Protein AF-A0A094I5G2-F1 (afdb_monomer_lite)

Foldseek 3Di:
DDDDDDDDDDDFQDLVRQLVLLVVLQVCLCVPPVAHADDDDPVLSNVVSPDRDDSVRSNVLQVQLSVVCVVVVHGRYSVSSVVSVVVVVVVVD

Radius of gyration: 14.39 Å; chains: 1; bounding box: 31×26×42 Å

Secondary structure (DSSP, 8-state):
---------PPPPPHHHHHHHHHHHHHHHHHHHS--BPPPPHHHHHHHHTS---HHHHHHHHHHHHHHHHHTT--B-HHHHHHHHHHHHHT--

Sequence (93 aa):
QSRIHIALRYGELSFQAKKDIFKMFIDRVHIAKGIDHLPFTEDDFNNIARHNLNGRQIKNTVRTAQALALDKDEELGMIHISRVLGVARAFSA

pLDDT: mean 85.19, std 13.36, range [42.91, 96.19]

Structure (mmCIF, N/CA/C/O backbone):
data_AF-A0A094I5G2-F1
#
_entry.id   AF-A0A094I5G2-F1
#
loop_
_atom_site.group_PDB
_atom_site.id
_atom_site.type_symbol
_atom_site.label_atom_id
_atom_site.label_alt_id
_atom_site.label_comp_id
_atom_site.label_asym_id
_atom_site.label_entity_id
_atom_site.label_seq_id
_atom_site.pdbx_PDB_ins_code
_atom_site.Cartn_x
_atom_site.Cartn_y
_atom_site.Cartn_z
_atom_site.occupancy
_atom_site.B_iso_or_equiv
_atom_site.auth_seq_id
_atom_site.auth_comp_id
_atom_site.auth_asym_id
_atom_site.auth_atom_id
_atom_site.pdbx_PDB_model_num
ATOM 1 N N . GLN A 1 1 ? 11.735 -15.110 30.498 1.00 42.91 1 GLN A N 1
ATOM 2 C CA . GLN A 1 1 ? 11.360 -14.399 29.255 1.00 42.91 1 GLN A CA 1
ATOM 3 C C . GLN A 1 1 ? 10.278 -13.380 29.586 1.00 42.91 1 GLN A C 1
ATOM 5 O O . GLN A 1 1 ? 9.114 -13.740 29.680 1.00 42.91 1 GLN A O 1
ATOM 10 N N . SER A 1 2 ? 10.658 -12.127 29.822 1.00 55.81 2 SER A N 1
ATOM 11 C CA . SER A 1 2 ? 9.730 -11.083 30.272 1.00 55.81 2 SER A CA 1
ATOM 12 C C . SER A 1 2 ? 9.211 -10.303 29.062 1.00 55.81 2 SER A C 1
ATOM 14 O O . SER A 1 2 ? 9.878 -9.391 28.583 1.00 55.81 2 SER A O 1
ATOM 16 N N . ARG A 1 3 ? 8.048 -10.684 28.515 1.00 70.81 3 ARG A N 1
ATOM 17 C CA . ARG A 1 3 ? 7.317 -9.841 27.553 1.00 70.81 3 ARG A CA 1
ATOM 18 C C . ARG A 1 3 ? 6.318 -8.990 28.324 1.00 70.81 3 ARG A C 1
ATOM 20 O O . ARG A 1 3 ? 5.280 -9.481 28.748 1.00 70.81 3 ARG A O 1
ATOM 27 N N . ILE A 1 4 ? 6.642 -7.717 28.500 1.00 61.69 4 ILE A N 1
ATOM 28 C CA . ILE A 1 4 ? 5.694 -6.722 28.994 1.00 61.69 4 ILE A CA 1
ATOM 29 C C . ILE A 1 4 ? 4.731 -6.407 27.838 1.00 61.69 4 ILE A C 1
ATOM 31 O O . ILE A 1 4 ? 5.135 -5.827 26.832 1.00 61.69 4 ILE A O 1
ATOM 35 N N . HIS A 1 5 ? 3.468 -6.826 27.954 1.00 62.59 5 HIS A N 1
ATOM 36 C CA . HIS A 1 5 ? 2.388 -6.455 27.036 1.00 62.59 5 HIS A CA 1
ATOM 37 C C . HIS A 1 5 ? 1.615 -5.275 27.636 1.00 62.59 5 HIS A C 1
ATOM 39 O O . HIS A 1 5 ? 0.717 -5.467 28.450 1.00 62.59 5 HIS A O 1
ATOM 45 N N . ILE A 1 6 ? 1.963 -4.047 27.246 1.00 63.31 6 ILE A N 1
ATOM 46 C CA . ILE A 1 6 ? 1.143 -2.867 27.549 1.00 63.31 6 ILE A CA 1
ATOM 47 C C . ILE A 1 6 ? 0.117 -2.717 26.423 1.00 63.31 6 ILE A C 1
ATOM 49 O O . ILE A 1 6 ? 0.478 -2.501 25.267 1.00 63.31 6 ILE A O 1
ATOM 53 N N . ALA A 1 7 ? -1.167 -2.829 26.757 1.00 60.75 7 ALA A N 1
ATOM 54 C CA . ALA A 1 7 ? -2.259 -2.551 25.833 1.00 60.75 7 ALA A CA 1
ATOM 55 C C . ALA A 1 7 ? -2.568 -1.045 25.833 1.00 60.75 7 ALA A C 1
ATOM 57 O O . ALA A 1 7 ? -3.465 -0.581 26.535 1.00 60.75 7 ALA A O 1
ATOM 58 N N . LEU A 1 8 ? -1.820 -0.268 25.048 1.00 65.50 8 LEU A N 1
ATOM 59 C CA . LEU A 1 8 ? -2.231 1.095 24.706 1.00 65.50 8 LEU A CA 1
ATOM 60 C C . LEU A 1 8 ? -3.422 1.003 23.743 1.00 65.50 8 LEU A C 1
ATOM 62 O O . LEU A 1 8 ? -3.295 0.459 22.644 1.00 65.50 8 LEU A O 1
ATOM 66 N N . ARG A 1 9 ? -4.594 1.503 24.155 1.00 60.12 9 ARG A N 1
ATOM 67 C CA . ARG A 1 9 ? -5.766 1.589 23.275 1.00 60.12 9 ARG A CA 1
ATOM 68 C C . ARG A 1 9 ? -5.575 2.749 22.302 1.00 60.12 9 ARG A C 1
ATOM 70 O O . ARG A 1 9 ? -5.955 3.877 22.590 1.00 60.12 9 ARG A O 1
ATOM 77 N N . TYR A 1 10 ? -4.974 2.464 21.156 1.00 65.56 10 TYR A N 1
ATOM 78 C CA . TYR A 1 10 ? -5.023 3.365 20.010 1.00 65.56 10 TYR A CA 1
ATOM 79 C C . TYR A 1 10 ? -6.370 3.181 19.306 1.00 65.56 10 TYR A C 1
ATOM 81 O O . TYR A 1 10 ? -6.759 2.050 19.012 1.00 65.56 10 TYR A O 1
ATOM 89 N N . GLY A 1 11 ? -7.091 4.282 19.080 1.00 70.88 11 GLY A N 1
ATOM 90 C CA . GLY A 1 11 ? -8.327 4.272 18.296 1.00 70.88 11 GLY A CA 1
ATOM 91 C C . GLY A 1 11 ? -8.086 3.820 16.853 1.00 70.88 11 GLY A C 1
ATOM 92 O O . GLY A 1 11 ? -6.942 3.748 16.392 1.00 70.88 11 GLY A O 1
ATOM 93 N N . GLU A 1 12 ? -9.164 3.508 16.132 1.00 80.19 12 GLU A N 1
ATOM 94 C CA . GLU A 1 12 ? -9.060 3.213 14.704 1.00 80.19 12 GLU A CA 1
ATOM 95 C C . GLU A 1 12 ? -8.435 4.395 13.952 1.00 80.19 12 GLU A C 1
ATOM 97 O O . GLU A 1 12 ? -8.663 5.563 14.273 1.00 80.19 12 GLU A O 1
ATOM 102 N N . LEU A 1 13 ? -7.619 4.086 12.943 1.00 87.38 13 LEU A N 1
ATOM 103 C CA . LEU A 1 13 ? -7.013 5.118 12.112 1.00 87.38 13 LEU A CA 1
ATOM 104 C C . LEU A 1 13 ? -8.103 5.852 11.326 1.00 87.38 13 LEU A C 1
ATOM 106 O O . LEU A 1 13 ? -8.940 5.219 10.675 1.00 87.38 13 LEU A O 1
ATOM 110 N N . SER A 1 14 ? -8.046 7.184 11.327 1.00 93.25 14 SER A N 1
ATOM 111 C CA . SER A 1 14 ? -8.882 7.992 10.440 1.00 93.25 14 SER A CA 1
ATOM 112 C C . SER A 1 14 ? -8.548 7.703 8.974 1.00 93.25 14 SER A C 1
ATOM 114 O O . SER A 1 14 ? -7.455 7.236 8.643 1.00 93.25 14 SER A O 1
ATOM 116 N N . PHE A 1 15 ? -9.482 8.003 8.072 1.00 93.88 15 PHE A N 1
ATOM 117 C CA . PHE A 1 15 ? -9.273 7.840 6.631 1.00 93.88 15 PHE A CA 1
ATOM 118 C C . PHE A 1 15 ? -8.006 8.560 6.143 1.00 93.88 15 PHE A C 1
ATOM 120 O O . PHE A 1 15 ? -7.185 7.962 5.450 1.00 93.88 15 PHE A O 1
ATOM 127 N N . GLN A 1 16 ? -7.800 9.808 6.580 1.00 94.50 16 GLN A N 1
ATOM 128 C CA . GLN A 1 16 ? -6.605 10.577 6.235 1.00 94.50 16 GLN A CA 1
ATOM 129 C C . GLN A 1 16 ? -5.331 9.932 6.795 1.00 94.50 16 GLN A C 1
ATOM 131 O O . GLN A 1 16 ? -4.373 9.739 6.055 1.00 94.50 16 GLN A O 1
ATOM 136 N N . ALA A 1 17 ? -5.350 9.484 8.056 1.00 94.50 17 ALA A N 1
ATOM 137 C CA . ALA A 1 17 ? -4.200 8.808 8.653 1.00 94.50 17 ALA A CA 1
ATOM 138 C C . ALA A 1 17 ? -3.834 7.520 7.898 1.00 94.50 17 ALA A C 1
ATOM 140 O O . ALA A 1 17 ? -2.655 7.230 7.705 1.00 94.50 17 ALA A O 1
ATOM 141 N N . LYS A 1 18 ? -4.825 6.750 7.427 1.00 95.38 18 LYS A N 1
ATOM 142 C CA . LYS A 1 18 ? -4.573 5.567 6.590 1.00 95.38 18 LYS A CA 1
ATOM 143 C C . LYS A 1 18 ? -3.875 5.953 5.286 1.00 95.38 18 LYS A C 1
ATOM 145 O O . LYS A 1 18 ? -2.890 5.305 4.940 1.00 95.38 18 LYS A O 1
ATOM 150 N N . LYS A 1 19 ? -4.339 7.003 4.595 1.00 96.19 19 LYS A N 1
ATOM 151 C CA . LYS A 1 19 ? -3.710 7.506 3.359 1.00 96.19 19 LYS A CA 1
ATOM 152 C C . LYS A 1 19 ? -2.254 7.893 3.590 1.00 96.19 19 LYS A C 1
ATOM 154 O O . LYS A 1 19 ? -1.387 7.426 2.857 1.00 96.19 19 LYS A O 1
ATOM 159 N N . ASP A 1 20 ? -1.988 8.673 4.631 1.00 95.50 20 ASP A N 1
ATOM 160 C CA . ASP A 1 20 ? -0.638 9.153 4.946 1.00 95.50 20 ASP A CA 1
ATOM 161 C C . ASP A 1 20 ? 0.304 7.988 5.283 1.00 95.50 20 ASP A C 1
ATOM 163 O O . ASP A 1 20 ? 1.447 7.942 4.829 1.00 95.50 20 ASP A O 1
ATOM 167 N N . ILE A 1 21 ? -0.193 6.991 6.022 1.00 94.75 21 ILE A N 1
ATOM 168 C CA . ILE A 1 21 ? 0.571 5.783 6.349 1.00 94.75 21 ILE A CA 1
ATOM 169 C C . ILE A 1 21 ? 0.844 4.941 5.09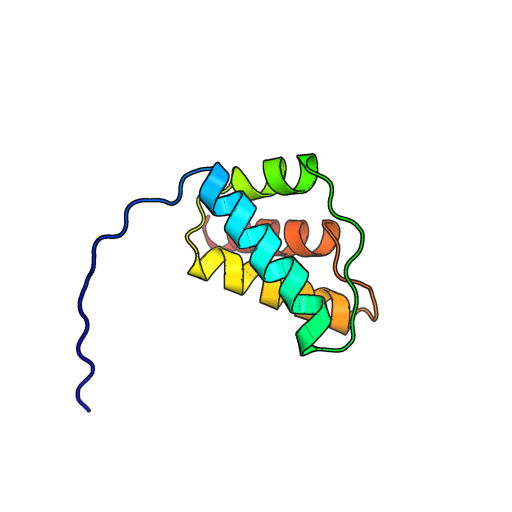3 1.00 94.75 21 ILE A C 1
ATOM 171 O O . ILE A 1 21 ? 1.949 4.415 4.952 1.00 94.75 21 ILE A O 1
ATOM 175 N N . PHE A 1 22 ? -0.123 4.811 4.178 1.00 95.94 22 PHE A N 1
ATOM 176 C CA . PHE A 1 22 ? 0.090 4.133 2.896 1.00 95.94 22 PHE A CA 1
ATOM 177 C C . PHE A 1 22 ? 1.156 4.841 2.055 1.00 95.94 22 PHE A C 1
ATOM 179 O O . PHE A 1 22 ? 2.102 4.171 1.643 1.00 95.94 22 PHE A O 1
ATOM 186 N N . LYS A 1 23 ? 1.046 6.166 1.871 1.00 95.00 23 LYS A N 1
ATOM 187 C CA . LYS A 1 23 ? 2.047 6.998 1.174 1.00 95.00 23 LYS A CA 1
ATOM 188 C C . LYS A 1 23 ? 3.439 6.772 1.759 1.00 95.00 23 LYS A C 1
ATOM 190 O O . LYS A 1 23 ? 4.327 6.281 1.074 1.00 95.00 23 LYS A O 1
ATOM 195 N N . MET A 1 24 ? 3.577 6.950 3.075 1.00 94.06 24 MET A N 1
ATOM 196 C CA . MET A 1 24 ? 4.844 6.757 3.784 1.00 94.06 24 MET A CA 1
ATOM 197 C C . MET A 1 24 ? 5.460 5.367 3.554 1.00 94.06 24 MET A C 1
ATOM 199 O O . MET A 1 24 ? 6.681 5.246 3.460 1.00 94.06 24 MET A O 1
ATOM 203 N N . PHE A 1 25 ? 4.661 4.296 3.540 1.00 93.62 25 PHE A N 1
ATOM 204 C CA . PHE A 1 25 ? 5.202 2.951 3.333 1.00 93.62 25 PHE A CA 1
ATOM 205 C C . PHE A 1 25 ? 5.537 2.656 1.872 1.00 93.62 25 PHE A C 1
ATOM 207 O O . PHE A 1 25 ? 6.515 1.946 1.648 1.00 93.62 25 PHE A O 1
ATOM 214 N N . ILE A 1 26 ? 4.771 3.182 0.916 1.00 92.19 26 ILE A N 1
ATOM 215 C CA . ILE A 1 26 ? 5.048 3.041 -0.520 1.00 92.19 26 ILE A CA 1
ATOM 216 C C . ILE A 1 26 ? 6.325 3.804 -0.883 1.00 92.19 26 ILE A C 1
ATOM 218 O O . ILE A 1 26 ? 7.229 3.202 -1.452 1.00 92.19 26 ILE A O 1
ATOM 222 N N . ASP A 1 27 ? 6.494 5.041 -0.417 1.00 89.44 27 ASP A N 1
ATOM 223 C CA . ASP A 1 27 ? 7.707 5.831 -0.684 1.00 89.44 27 ASP A CA 1
ATOM 224 C C . ASP A 1 27 ? 8.973 5.159 -0.111 1.00 89.44 27 ASP A C 1
ATOM 226 O O . ASP A 1 27 ? 10.079 5.269 -0.639 1.00 89.44 27 ASP A O 1
ATOM 230 N N . ARG A 1 28 ? 8.830 4.393 0.981 1.00 87.44 28 ARG A N 1
ATOM 231 C CA . ARG A 1 28 ? 9.935 3.627 1.585 1.00 87.44 28 ARG 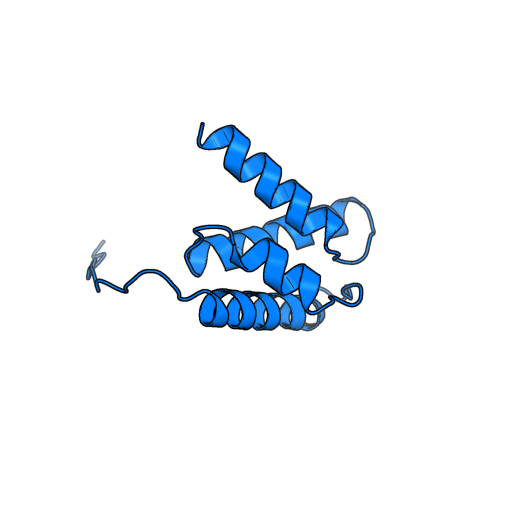A CA 1
ATOM 232 C C . ARG A 1 28 ? 10.308 2.358 0.815 1.00 87.44 28 ARG A C 1
ATOM 234 O O . ARG A 1 28 ? 11.377 1.806 1.087 1.00 87.44 28 ARG A O 1
ATOM 241 N N . VAL A 1 29 ? 9.466 1.872 -0.099 1.00 79.94 29 VAL A N 1
ATOM 242 C CA . VAL A 1 29 ? 9.761 0.681 -0.920 1.00 79.94 29 VAL A CA 1
ATOM 243 C C . VAL A 1 29 ? 10.955 0.942 -1.833 1.00 79.94 29 VAL A C 1
ATOM 245 O O . VAL A 1 29 ? 11.854 0.096 -1.875 1.00 79.94 29 VAL A O 1
ATOM 248 N N . HIS A 1 30 ? 11.017 2.138 -2.425 1.00 67.38 30 HIS A N 1
ATOM 249 C CA . HIS A 1 30 ? 12.117 2.595 -3.276 1.00 67.38 30 HIS A CA 1
ATOM 250 C C . HIS A 1 30 ? 13.482 2.463 -2.577 1.00 67.38 30 HIS A C 1
ATOM 252 O O . HIS A 1 30 ? 14.449 1.936 -3.124 1.00 67.38 30 HIS A O 1
ATOM 258 N N . ILE A 1 31 ? 13.539 2.842 -1.297 1.00 63.16 31 ILE A N 1
ATOM 259 C CA . ILE A 1 31 ? 14.781 2.905 -0.512 1.00 63.16 31 ILE A CA 1
ATOM 260 C C . ILE A 1 31 ? 15.321 1.509 -0.150 1.00 63.16 31 ILE A C 1
ATOM 262 O O . ILE A 1 31 ? 16.526 1.323 0.002 1.00 63.16 31 ILE A O 1
ATOM 266 N N . ALA A 1 32 ? 14.450 0.514 0.041 1.00 61.78 32 ALA A N 1
ATOM 267 C CA . ALA A 1 32 ? 14.832 -0.721 0.732 1.00 61.78 32 ALA A CA 1
ATOM 268 C C . ALA A 1 32 ? 15.343 -1.850 -0.180 1.00 61.78 32 ALA A C 1
ATOM 270 O O . ALA A 1 32 ? 16.001 -2.769 0.315 1.00 61.78 32 ALA A O 1
ATOM 271 N N . LYS A 1 33 ? 14.973 -1.856 -1.466 1.00 64.12 33 LYS A N 1
ATOM 272 C CA . LYS A 1 33 ? 15.137 -3.036 -2.339 1.00 64.12 33 LYS A CA 1
ATOM 273 C C . LYS A 1 33 ? 15.573 -2.720 -3.775 1.00 64.12 33 LYS A C 1
ATOM 275 O O . LYS A 1 33 ? 15.740 -3.664 -4.536 1.00 64.12 33 LYS A O 1
ATOM 280 N N . GLY A 1 34 ? 15.772 -1.447 -4.130 1.00 65.25 34 GLY A N 1
ATOM 281 C CA . GLY A 1 34 ? 16.203 -1.051 -5.478 1.00 65.25 34 GLY A CA 1
ATOM 282 C C . GLY A 1 34 ? 15.139 -1.245 -6.562 1.00 65.25 34 GLY A C 1
ATOM 283 O O . GLY A 1 34 ? 15.481 -1.342 -7.732 1.00 65.25 34 GLY A O 1
ATOM 284 N N . ILE A 1 35 ? 13.869 -1.329 -6.167 1.00 69.19 35 ILE A N 1
ATOM 285 C CA . ILE A 1 35 ? 12.724 -1.414 -7.073 1.00 69.19 35 ILE A CA 1
ATOM 286 C C . ILE A 1 35 ? 11.957 -0.122 -6.896 1.00 69.19 35 ILE A C 1
ATOM 288 O O . ILE A 1 35 ? 11.704 0.277 -5.752 1.00 69.19 35 ILE A O 1
ATOM 292 N N . ASP A 1 36 ? 11.561 0.485 -8.003 1.00 80.38 36 ASP A N 1
ATOM 293 C CA . ASP A 1 36 ? 10.682 1.633 -7.954 1.00 80.38 36 ASP A CA 1
ATOM 294 C C . ASP A 1 36 ? 9.219 1.207 -7.787 1.00 80.38 36 ASP A C 1
ATOM 296 O O . ASP A 1 36 ? 8.853 0.021 -7.828 1.00 80.38 36 ASP A O 1
ATOM 300 N N . HIS A 1 37 ? 8.373 2.195 -7.549 1.00 87.62 37 HIS A N 1
ATOM 301 C CA . HIS A 1 37 ? 6.941 2.024 -7.615 1.00 87.62 37 HIS A CA 1
ATOM 302 C C . HIS A 1 37 ? 6.372 2.831 -8.780 1.00 87.62 37 HIS A C 1
ATOM 304 O O . HIS A 1 37 ? 6.769 3.967 -9.037 1.00 87.62 37 HIS A O 1
ATOM 310 N N . LEU A 1 38 ? 5.357 2.278 -9.435 1.00 90.19 38 LEU A N 1
ATOM 311 C CA . LEU A 1 38 ? 4.552 3.023 -10.389 1.00 90.19 38 LEU A CA 1
ATOM 312 C C . LEU A 1 38 ? 3.918 4.241 -9.693 1.00 90.19 38 LEU A C 1
ATOM 314 O O . LEU A 1 38 ? 3.683 4.212 -8.479 1.00 90.19 38 LEU A O 1
ATOM 318 N N . PRO A 1 39 ? 3.626 5.325 -10.429 1.00 90.69 39 PRO A N 1
ATOM 319 C CA . PRO A 1 39 ? 2.968 6.487 -9.854 1.00 90.69 39 PRO A CA 1
ATOM 320 C C . PRO A 1 39 ? 1.604 6.095 -9.275 1.00 90.69 39 PRO A C 1
ATOM 322 O O . PRO A 1 39 ? 0.762 5.518 -9.961 1.00 90.69 39 PRO A O 1
ATOM 325 N N . PHE A 1 40 ? 1.390 6.437 -8.005 1.00 93.06 40 PHE A N 1
ATOM 326 C CA . PHE A 1 40 ? 0.105 6.281 -7.329 1.00 93.06 40 PHE A CA 1
ATOM 327 C C . PHE A 1 40 ? -0.679 7.587 -7.389 1.00 93.06 40 PHE A C 1
ATOM 329 O O . PHE A 1 40 ? -0.163 8.657 -7.059 1.00 93.06 40 PHE A O 1
ATOM 336 N N . THR A 1 41 ? -1.945 7.497 -7.783 1.00 95.44 41 THR A N 1
ATOM 337 C CA . THR A 1 41 ? -2.856 8.641 -7.817 1.00 95.44 41 THR A CA 1
ATOM 338 C C . THR A 1 41 ? -3.512 8.864 -6.458 1.00 95.44 41 THR A C 1
ATOM 340 O O . THR A 1 41 ? -3.572 7.975 -5.606 1.00 95.44 41 THR A O 1
ATOM 343 N N . GLU A 1 42 ? -4.070 10.056 -6.250 1.00 94.12 42 GLU A N 1
ATOM 344 C CA . GLU A 1 42 ? -4.843 10.338 -5.038 1.00 94.12 42 GLU A CA 1
ATOM 345 C C . GLU A 1 42 ? -6.058 9.405 -4.896 1.00 94.12 42 GLU A C 1
ATOM 347 O O . GLU A 1 42 ? -6.412 9.013 -3.781 1.00 94.12 42 GLU A O 1
ATOM 352 N N . ASP A 1 43 ? -6.647 8.982 -6.016 1.00 95.06 43 ASP A N 1
ATOM 353 C CA . ASP A 1 43 ? -7.758 8.034 -6.032 1.00 95.06 43 ASP A CA 1
ATOM 354 C C . ASP A 1 43 ? -7.340 6.620 -5.625 1.00 95.06 43 ASP A C 1
ATOM 356 O O . ASP A 1 43 ? -8.096 5.947 -4.921 1.00 95.06 43 ASP A O 1
ATOM 360 N N . ASP A 1 44 ? -6.119 6.188 -5.946 1.00 94.88 44 ASP A N 1
ATOM 361 C CA . ASP A 1 44 ? -5.578 4.918 -5.447 1.00 94.88 44 ASP A CA 1
ATOM 362 C C . ASP A 1 44 ? -5.492 4.925 -3.918 1.00 94.88 44 ASP A C 1
ATOM 364 O O . ASP A 1 44 ? -5.966 3.996 -3.253 1.00 94.88 44 ASP A O 1
ATOM 368 N N . PHE A 1 45 ? -4.976 6.018 -3.342 1.00 95.62 45 PHE A N 1
ATOM 369 C CA . PHE A 1 45 ? -4.928 6.200 -1.891 1.00 95.62 45 PHE A CA 1
ATOM 370 C C . PHE A 1 45 ? -6.328 6.263 -1.277 1.00 95.62 45 PHE A C 1
ATOM 372 O O . PHE A 1 45 ? -6.566 5.669 -0.221 1.00 95.62 45 PHE A O 1
ATOM 379 N N . ASN A 1 46 ? -7.270 6.940 -1.940 1.00 94.81 46 ASN A N 1
ATOM 380 C CA . ASN A 1 46 ? -8.660 6.980 -1.501 1.00 94.81 46 ASN A CA 1
ATOM 381 C C . ASN A 1 46 ? -9.280 5.578 -1.482 1.00 94.81 46 ASN A C 1
ATOM 383 O O . ASN A 1 46 ? -9.981 5.233 -0.530 1.00 94.81 46 ASN A O 1
ATOM 387 N N . ASN A 1 47 ? -9.008 4.759 -2.497 1.00 94.06 47 ASN A N 1
ATOM 388 C CA . ASN A 1 47 ? -9.549 3.410 -2.616 1.00 94.06 47 ASN A CA 1
ATOM 389 C C . ASN A 1 47 ? -9.029 2.488 -1.506 1.00 94.06 47 ASN A C 1
ATOM 391 O O . ASN A 1 47 ? -9.827 1.831 -0.834 1.00 94.06 47 ASN A O 1
ATOM 395 N N . ILE A 1 48 ? -7.719 2.475 -1.247 1.00 94.12 48 ILE A N 1
ATOM 396 C CA . ILE A 1 48 ? -7.133 1.584 -0.231 1.00 94.12 48 ILE A CA 1
ATOM 397 C C . ILE A 1 48 ? -7.422 2.028 1.207 1.00 94.12 48 ILE A C 1
ATOM 399 O O . ILE A 1 48 ? -7.554 1.185 2.098 1.00 94.12 48 ILE A O 1
ATOM 403 N N . ALA A 1 49 ? -7.582 3.331 1.449 1.00 94.06 49 ALA A N 1
ATOM 404 C CA . ALA A 1 49 ? -7.886 3.865 2.776 1.00 94.06 49 ALA A CA 1
ATOM 405 C C . ALA A 1 49 ? -9.326 3.586 3.242 1.00 94.06 49 ALA A C 1
ATOM 407 O O . ALA A 1 49 ? -9.608 3.679 4.440 1.00 94.06 49 ALA A O 1
ATOM 408 N N . ARG A 1 50 ? -10.232 3.189 2.333 1.00 92.94 50 ARG A N 1
ATOM 409 C CA . ARG A 1 50 ? -11.594 2.735 2.683 1.00 92.94 50 ARG A CA 1
ATOM 410 C C . ARG A 1 50 ? -11.592 1.426 3.471 1.00 92.94 50 ARG A C 1
ATOM 412 O O . ARG A 1 50 ? -12.557 1.138 4.173 1.00 92.94 50 ARG A O 1
ATOM 419 N N . HIS A 1 51 ? -10.528 0.629 3.385 1.00 90.19 51 HIS A N 1
ATOM 420 C CA . HIS A 1 51 ? -10.436 -0.616 4.140 1.00 90.19 51 HIS A CA 1
ATOM 421 C C . HIS A 1 51 ? -10.208 -0.352 5.636 1.00 90.19 51 HIS A C 1
ATOM 423 O O . HIS A 1 51 ? -9.452 0.546 6.030 1.00 90.19 51 HIS A O 1
ATOM 429 N N . ASN A 1 52 ? -10.847 -1.150 6.500 1.00 89.19 52 ASN A N 1
ATOM 430 C CA . ASN A 1 52 ? -10.642 -1.038 7.943 1.00 89.19 52 ASN A CA 1
ATOM 431 C C . ASN A 1 52 ? -9.335 -1.715 8.384 1.00 89.19 52 ASN A C 1
ATOM 433 O O . ASN A 1 52 ? -9.336 -2.821 8.916 1.00 89.19 52 ASN A O 1
ATOM 437 N N . LEU A 1 53 ? -8.209 -1.060 8.090 1.00 89.38 53 LEU A N 1
ATOM 438 C CA . LEU A 1 53 ? -6.867 -1.545 8.397 1.00 89.38 53 LEU A CA 1
ATOM 439 C C . LEU A 1 53 ? -6.211 -0.683 9.476 1.00 89.38 53 LEU A C 1
ATOM 441 O O . LEU A 1 53 ? -6.245 0.547 9.411 1.00 89.38 53 LEU A O 1
ATOM 445 N N . ASN A 1 54 ? -5.543 -1.328 10.429 1.00 90.75 54 ASN A N 1
ATOM 446 C CA . ASN A 1 54 ? -4.613 -0.663 11.337 1.00 90.75 54 ASN A CA 1
ATOM 447 C C . ASN A 1 54 ? -3.216 -0.517 10.702 1.00 90.75 54 ASN A C 1
ATOM 449 O O . ASN A 1 54 ? -2.891 -1.152 9.697 1.00 90.75 54 ASN A O 1
ATOM 453 N N . GLY A 1 55 ? -2.346 0.288 11.319 1.00 89.94 55 GLY A N 1
ATOM 454 C CA . GLY A 1 55 ? -1.023 0.599 10.761 1.00 89.94 55 GLY A CA 1
ATOM 455 C C . GLY A 1 55 ? -0.132 -0.630 10.535 1.00 89.94 55 GLY A C 1
ATOM 456 O O . GLY A 1 55 ? 0.661 -0.657 9.592 1.00 89.94 55 GLY A O 1
ATOM 457 N N . ARG A 1 56 ? -0.293 -1.689 11.341 1.00 92.06 56 ARG A N 1
ATOM 458 C CA . ARG A 1 56 ? 0.433 -2.955 11.152 1.00 92.06 56 ARG A CA 1
ATOM 459 C C . ARG A 1 56 ? -0.073 -3.706 9.924 1.00 92.06 56 ARG A C 1
ATOM 461 O O . ARG A 1 56 ? 0.736 -4.228 9.161 1.00 92.06 56 ARG A O 1
ATOM 468 N N . GLN A 1 57 ? -1.387 -3.752 9.722 1.00 92.69 57 GLN A N 1
ATOM 469 C CA . GLN A 1 57 ? -1.989 -4.365 8.539 1.00 92.69 57 GLN A CA 1
ATOM 470 C C . GLN A 1 57 ? -1.604 -3.607 7.265 1.00 92.69 57 GLN A C 1
ATOM 472 O O . GLN A 1 57 ? -1.242 -4.251 6.283 1.00 92.69 57 GLN A O 1
ATOM 477 N N . ILE A 1 58 ? -1.584 -2.269 7.296 1.00 94.31 58 ILE A N 1
ATOM 478 C CA . ILE A 1 58 ? -1.127 -1.441 6.166 1.00 94.31 58 ILE A CA 1
ATOM 479 C C . ILE A 1 58 ? 0.326 -1.780 5.811 1.00 94.31 58 ILE A C 1
ATOM 481 O O . ILE A 1 58 ? 0.615 -2.150 4.674 1.00 94.31 58 ILE A O 1
ATOM 485 N N . LYS A 1 59 ? 1.231 -1.758 6.799 1.00 93.38 59 LYS A N 1
ATOM 486 C CA . LYS A 1 59 ? 2.645 -2.112 6.598 1.00 93.38 59 LYS A CA 1
ATOM 487 C C . LYS A 1 59 ? 2.814 -3.504 5.988 1.00 93.38 59 LYS A C 1
ATOM 489 O O . LYS A 1 59 ? 3.589 -3.681 5.050 1.00 93.38 59 LYS A O 1
ATOM 494 N N . ASN A 1 60 ? 2.113 -4.496 6.537 1.00 93.69 60 ASN A N 1
ATOM 495 C CA . ASN A 1 60 ? 2.182 -5.869 6.043 1.00 93.69 60 ASN A CA 1
ATOM 496 C C . ASN A 1 60 ? 1.642 -5.974 4.614 1.00 93.69 60 ASN A C 1
ATOM 498 O O . ASN A 1 60 ? 2.241 -6.665 3.801 1.00 93.69 60 ASN A O 1
ATOM 502 N N . THR A 1 61 ? 0.564 -5.254 4.298 1.00 95.25 61 THR A N 1
ATOM 503 C CA . THR A 1 61 ? -0.017 -5.219 2.951 1.00 95.25 61 THR A CA 1
ATOM 504 C C . THR A 1 61 ? 0.997 -4.701 1.938 1.00 95.25 61 THR A C 1
ATOM 506 O O . THR A 1 61 ? 1.253 -5.378 0.947 1.00 95.25 61 THR A O 1
ATOM 509 N N . VAL A 1 62 ? 1.626 -3.552 2.211 1.00 94.44 62 VAL A N 1
ATOM 510 C CA . VAL A 1 62 ? 2.640 -2.965 1.318 1.00 94.44 62 VAL A CA 1
ATOM 511 C C . VAL A 1 62 ? 3.844 -3.897 1.172 1.00 94.44 62 VAL A C 1
ATOM 513 O O . VAL A 1 62 ? 4.298 -4.139 0.059 1.00 94.44 62 VAL A O 1
ATOM 516 N N . ARG A 1 63 ? 4.322 -4.499 2.270 1.00 92.88 63 ARG A N 1
ATOM 517 C CA . ARG A 1 63 ? 5.448 -5.448 2.233 1.00 92.88 63 ARG A CA 1
ATOM 518 C C . ARG A 1 63 ? 5.142 -6.691 1.393 1.00 92.88 63 ARG A C 1
ATOM 520 O O . ARG A 1 63 ? 6.000 -7.135 0.636 1.00 92.88 63 ARG A O 1
ATOM 527 N N . THR A 1 64 ? 3.949 -7.262 1.529 1.00 93.62 64 THR A N 1
ATOM 528 C CA . THR A 1 64 ? 3.538 -8.428 0.736 1.00 93.62 64 THR A CA 1
ATOM 529 C C . THR A 1 64 ? 3.323 -8.047 -0.727 1.00 93.62 64 THR A C 1
ATOM 531 O O . THR A 1 64 ? 3.716 -8.803 -1.607 1.00 93.62 64 THR A O 1
ATOM 534 N N . ALA A 1 65 ? 2.757 -6.869 -1.002 1.00 94.44 65 ALA A N 1
ATOM 535 C CA . ALA A 1 65 ? 2.580 -6.376 -2.366 1.00 94.44 65 ALA A CA 1
ATOM 536 C C . ALA A 1 65 ? 3.932 -6.146 -3.056 1.00 94.44 65 ALA A C 1
ATOM 538 O O . ALA A 1 65 ? 4.101 -6.535 -4.204 1.00 94.44 65 ALA A O 1
ATOM 539 N N . GLN A 1 66 ? 4.913 -5.600 -2.331 1.00 92.88 66 GLN A N 1
ATOM 540 C CA . GLN A 1 66 ? 6.290 -5.463 -2.805 1.00 92.88 66 GLN A CA 1
ATOM 541 C C . GLN A 1 66 ? 6.926 -6.826 -3.101 1.00 92.88 66 GLN A C 1
ATOM 543 O O . GLN A 1 66 ? 7.559 -6.990 -4.136 1.00 92.88 66 GLN A O 1
ATOM 548 N N . ALA A 1 67 ? 6.760 -7.808 -2.211 1.00 91.56 67 ALA A N 1
ATOM 549 C CA . ALA A 1 67 ? 7.272 -9.158 -2.444 1.00 91.56 67 ALA A CA 1
ATOM 550 C C . ALA A 1 67 ? 6.630 -9.814 -3.678 1.00 91.56 67 ALA A C 1
ATOM 552 O O . ALA A 1 67 ? 7.319 -10.499 -4.422 1.00 91.56 67 ALA A O 1
ATOM 553 N N . LEU A 1 68 ? 5.337 -9.570 -3.910 1.00 92.44 68 LEU A N 1
ATOM 554 C CA . LEU A 1 68 ? 4.625 -10.061 -5.088 1.00 92.44 68 LEU A CA 1
ATOM 555 C C . LEU A 1 68 ? 5.107 -9.400 -6.387 1.00 92.44 68 LEU A C 1
ATOM 557 O O . LEU A 1 68 ? 5.182 -10.081 -7.400 1.00 92.44 68 LEU A O 1
ATOM 561 N N . ALA A 1 69 ? 5.410 -8.101 -6.359 1.00 92.44 69 ALA A N 1
ATOM 562 C CA . ALA A 1 69 ? 5.962 -7.389 -7.512 1.00 92.44 69 ALA A CA 1
ATOM 563 C C . ALA A 1 69 ? 7.377 -7.897 -7.849 1.00 92.44 69 ALA A C 1
ATOM 565 O O . ALA A 1 69 ? 7.656 -8.236 -8.993 1.00 92.44 69 ALA A O 1
ATOM 566 N N . LEU A 1 70 ? 8.222 -8.077 -6.825 1.00 90.44 70 LEU A N 1
ATOM 567 C CA . LEU A 1 70 ? 9.560 -8.669 -6.956 1.00 90.44 70 LEU A CA 1
ATOM 568 C C . LEU A 1 70 ? 9.554 -10.062 -7.579 1.00 90.44 70 LEU A C 1
ATOM 570 O O . LEU A 1 70 ? 10.373 -10.350 -8.441 1.00 90.44 70 LEU A O 1
ATOM 574 N N . ASP A 1 71 ? 8.656 -10.930 -7.117 1.00 91.00 71 ASP A N 1
ATOM 575 C CA . ASP A 1 71 ? 8.529 -12.302 -7.622 1.00 91.00 71 ASP A CA 1
ATOM 576 C C . ASP A 1 71 ? 8.191 -12.340 -9.122 1.00 91.00 71 ASP A C 1
ATOM 578 O O . ASP A 1 71 ? 8.500 -13.305 -9.815 1.00 91.00 71 ASP A O 1
ATOM 582 N N . LYS A 1 72 ? 7.583 -11.262 -9.626 1.00 90.94 72 LYS A N 1
ATOM 583 C CA . LYS A 1 72 ? 7.182 -11.097 -11.023 1.00 90.94 72 LYS A CA 1
ATOM 584 C C . LYS A 1 72 ? 8.136 -1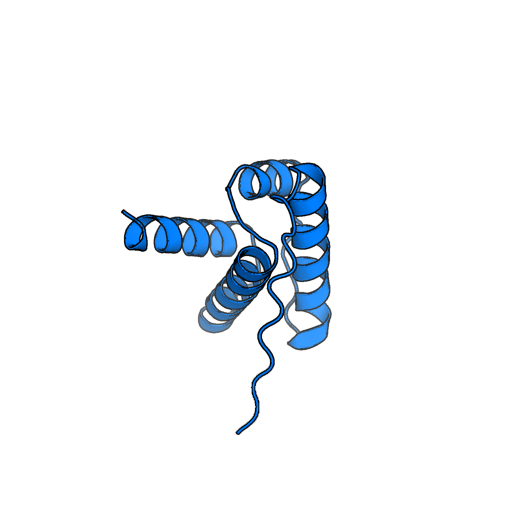0.256 -11.862 1.00 90.94 72 LYS A C 1
ATOM 586 O O . LYS A 1 72 ? 7.859 -10.078 -13.043 1.00 90.94 72 LYS A O 1
ATOM 591 N N . ASP A 1 73 ? 9.214 -9.747 -11.270 1.00 90.25 73 ASP A N 1
ATOM 592 C CA . ASP A 1 73 ? 10.119 -8.786 -11.911 1.00 90.25 73 ASP A CA 1
ATOM 593 C C . ASP A 1 73 ? 9.387 -7.510 -12.398 1.00 90.25 73 ASP A C 1
ATOM 595 O O . ASP A 1 73 ? 9.683 -6.946 -13.448 1.00 90.25 73 ASP A O 1
ATOM 599 N N . GLU A 1 74 ? 8.383 -7.063 -11.631 1.00 91.12 74 GLU A N 1
ATOM 600 C CA . GLU A 1 74 ? 7.568 -5.872 -11.903 1.00 91.12 74 GLU A CA 1
ATOM 601 C C . GLU A 1 74 ? 7.804 -4.775 -10.844 1.00 91.12 74 GLU A C 1
ATOM 603 O O . GLU A 1 74 ? 8.154 -5.042 -9.689 1.00 91.12 74 GLU A O 1
ATOM 608 N N . GLU A 1 75 ? 7.536 -3.519 -11.208 1.00 91.81 75 GLU A N 1
ATOM 609 C CA . GLU A 1 75 ? 7.476 -2.408 -10.253 1.00 91.81 75 GLU A CA 1
ATOM 610 C C . GLU A 1 75 ? 6.250 -2.518 -9.332 1.00 91.81 75 GLU A C 1
ATOM 612 O O . GLU A 1 75 ? 5.179 -3.021 -9.702 1.00 91.81 75 GLU A O 1
ATOM 617 N N . LEU A 1 76 ? 6.371 -2.009 -8.100 1.00 93.06 76 LEU A N 1
ATOM 618 C CA . LEU A 1 76 ? 5.234 -1.998 -7.181 1.00 93.06 76 LEU A CA 1
ATOM 619 C C . LEU A 1 76 ? 4.143 -1.068 -7.724 1.00 93.06 76 LEU A C 1
ATOM 621 O O . LEU A 1 76 ? 4.378 0.102 -7.982 1.00 93.06 76 LEU A O 1
ATOM 625 N N . GLY A 1 77 ? 2.912 -1.560 -7.804 1.00 94.56 77 GLY A N 1
ATOM 626 C CA . GLY A 1 77 ? 1.788 -0.799 -8.338 1.00 94.56 77 GLY A CA 1
ATOM 627 C C . GLY A 1 77 ? 0.484 -1.155 -7.648 1.00 94.56 77 GLY A C 1
ATOM 628 O O . GLY A 1 77 ? 0.408 -2.115 -6.872 1.00 94.56 77 GLY A O 1
ATOM 629 N N . MET A 1 78 ? -0.572 -0.403 -7.954 1.00 95.31 78 MET A N 1
ATOM 630 C CA . MET A 1 78 ? -1.878 -0.595 -7.322 1.00 95.31 78 MET A CA 1
ATOM 631 C C . MET A 1 78 ? -2.442 -2.008 -7.549 1.00 95.31 78 MET A C 1
ATOM 633 O O . MET A 1 78 ? -3.070 -2.575 -6.655 1.00 95.31 78 MET A O 1
ATOM 637 N N . ILE A 1 79 ? -2.139 -2.645 -8.686 1.00 95.00 79 ILE A N 1
ATOM 638 C CA . ILE A 1 79 ? -2.523 -4.039 -8.965 1.00 95.00 79 ILE A CA 1
ATOM 639 C C . ILE A 1 79 ? -2.023 -5.020 -7.890 1.00 95.00 79 ILE A C 1
ATOM 641 O O . ILE A 1 79 ? -2.772 -5.895 -7.445 1.00 95.00 79 ILE A O 1
ATOM 645 N N . HIS A 1 80 ? -0.79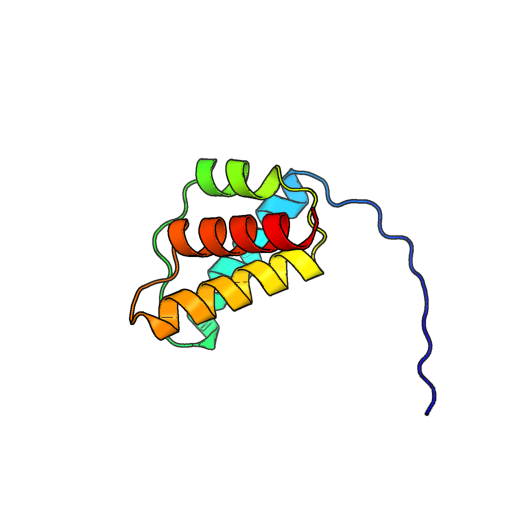4 -4.832 -7.407 1.00 95.50 80 HIS A N 1
ATOM 646 C CA . HIS A 1 80 ? -0.178 -5.661 -6.375 1.00 95.50 80 HIS A CA 1
ATOM 647 C C . HIS A 1 80 ? -0.866 -5.465 -5.022 1.00 95.50 80 HIS A C 1
ATOM 649 O O . HIS A 1 80 ? -1.228 -6.438 -4.355 1.00 95.50 80 HIS A O 1
ATOM 655 N N . ILE A 1 81 ? -1.117 -4.209 -4.641 1.00 95.25 81 ILE A N 1
ATOM 656 C CA . ILE A 1 81 ? -1.792 -3.864 -3.383 1.00 95.25 81 ILE A CA 1
ATOM 657 C C . ILE A 1 81 ? -3.230 -4.396 -3.378 1.00 95.25 81 ILE A C 1
ATOM 659 O O . ILE A 1 81 ? -3.633 -5.069 -2.427 1.00 95.25 81 ILE A O 1
ATOM 663 N N . SER A 1 82 ? -3.986 -4.169 -4.457 1.00 94.25 82 SER A N 1
ATOM 664 C CA . SER A 1 82 ? -5.354 -4.680 -4.625 1.00 94.25 82 SER A CA 1
ATOM 665 C C . SER A 1 82 ? -5.423 -6.196 -4.485 1.00 94.25 82 SER A C 1
ATOM 667 O O . SER A 1 82 ? -6.327 -6.712 -3.825 1.00 94.25 82 SER A O 1
ATOM 669 N N . ARG A 1 83 ? -4.458 -6.920 -5.064 1.00 94.44 83 ARG A N 1
ATOM 670 C CA . ARG A 1 83 ? -4.409 -8.382 -4.986 1.00 94.44 83 ARG A CA 1
ATOM 671 C C . ARG A 1 83 ? -4.184 -8.865 -3.557 1.00 94.44 83 ARG A C 1
AT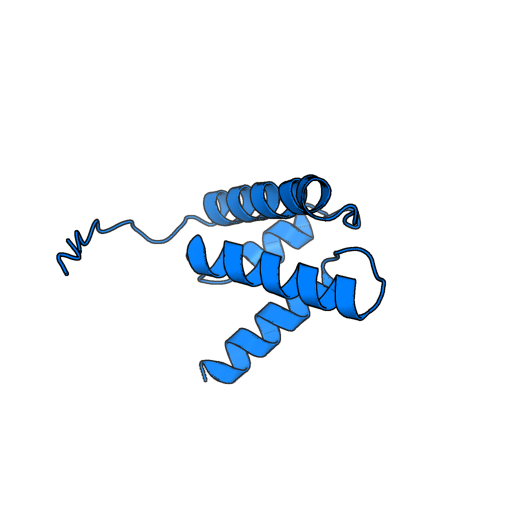OM 67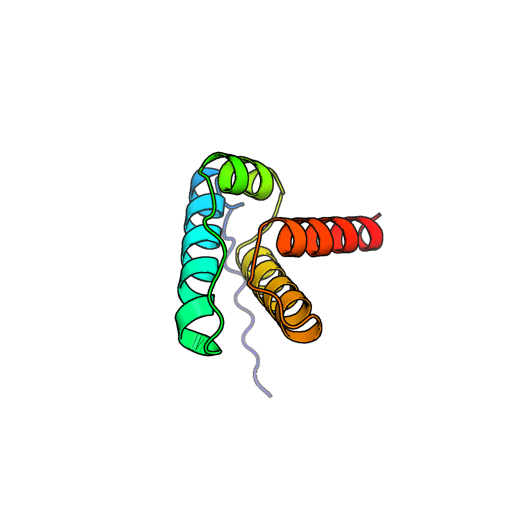3 O O . ARG A 1 83 ? -4.918 -9.736 -3.098 1.00 94.44 83 ARG A O 1
ATOM 680 N N . VAL A 1 84 ? -3.245 -8.264 -2.827 1.00 94.56 84 VAL A N 1
ATOM 681 C CA . VAL A 1 84 ? -3.000 -8.606 -1.414 1.00 94.56 84 VAL A CA 1
ATOM 682 C C . VAL A 1 84 ? -4.218 -8.295 -0.547 1.00 94.56 84 VAL A C 1
ATOM 684 O O . VAL A 1 84 ? -4.616 -9.126 0.268 1.00 94.56 84 VAL A O 1
ATOM 687 N N . LEU A 1 85 ? -4.854 -7.138 -0.746 1.00 92.56 85 LEU A N 1
ATOM 688 C CA . LEU A 1 85 ? -6.076 -6.771 -0.029 1.00 92.56 85 LEU A CA 1
ATOM 689 C C . LEU A 1 85 ? -7.243 -7.714 -0.345 1.00 92.56 85 LEU A C 1
ATOM 691 O O . LEU A 1 85 ? -8.013 -8.049 0.552 1.00 92.56 85 LEU A O 1
ATOM 695 N N . GLY A 1 86 ? -7.379 -8.155 -1.598 1.00 89.75 86 GLY A N 1
ATOM 696 C CA . GLY A 1 86 ? -8.384 -9.137 -2.008 1.00 89.75 86 GLY A CA 1
ATOM 697 C C . GLY A 1 86 ? -8.191 -10.486 -1.321 1.00 89.75 86 GLY A C 1
ATOM 698 O O . GLY A 1 86 ? -9.138 -11.030 -0.757 1.00 89.75 86 GLY A O 1
ATOM 699 N N . VAL A 1 87 ? -6.952 -10.978 -1.290 1.00 85.69 87 VAL A N 1
ATOM 700 C CA . VAL A 1 87 ? -6.594 -12.229 -0.610 1.00 85.69 87 VAL A CA 1
ATOM 701 C C . VAL A 1 87 ? -6.818 -12.124 0.901 1.00 85.69 87 VAL A C 1
ATOM 703 O O . VAL A 1 87 ? -7.422 -13.013 1.494 1.00 85.69 87 VAL A O 1
ATOM 706 N N . ALA A 1 88 ? -6.408 -11.019 1.532 1.00 78.94 88 ALA A N 1
ATOM 707 C CA . ALA A 1 88 ? -6.608 -10.808 2.966 1.00 78.94 88 ALA A CA 1
ATOM 708 C C . ALA A 1 88 ? -8.093 -10.854 3.370 1.00 78.94 88 ALA A C 1
ATOM 710 O O . ALA A 1 88 ? -8.416 -11.383 4.434 1.00 78.94 88 ALA A O 1
ATOM 711 N N . ARG A 1 89 ? -8.997 -10.351 2.515 1.00 75.19 89 ARG A N 1
ATOM 712 C CA . ARG A 1 89 ? -10.452 -10.445 2.723 1.00 75.19 89 ARG A CA 1
ATOM 713 C C . ARG A 1 89 ? -10.980 -11.872 2.585 1.00 75.19 89 ARG A C 1
ATOM 715 O O . ARG A 1 89 ? -11.822 -12.266 3.377 1.00 75.19 89 ARG A O 1
ATOM 722 N N . ALA A 1 90 ? -10.473 -12.647 1.627 1.00 72.50 90 ALA A N 1
ATOM 723 C CA . ALA A 1 90 ? -10.905 -14.032 1.424 1.00 72.50 90 ALA A CA 1
ATOM 724 C C . ALA A 1 90 ? -10.567 -14.955 2.611 1.00 72.50 90 ALA A C 1
ATOM 726 O O . ALA A 1 90 ? -11.278 -15.919 2.844 1.00 72.50 90 ALA A O 1
ATOM 727 N N . PHE A 1 91 ? -9.508 -14.653 3.370 1.00 60.16 91 PHE A N 1
ATOM 728 C CA . PHE A 1 91 ? -9.116 -15.416 4.565 1.00 60.16 91 PHE A CA 1
ATOM 729 C C . PHE A 1 91 ? -9.756 -14.928 5.875 1.00 60.16 91 PHE A C 1
ATOM 731 O O . PHE A 1 91 ? -9.499 -15.504 6.929 1.00 60.16 91 PHE A O 1
ATOM 738 N N . SER A 1 92 ? -10.521 -13.835 5.834 1.00 55.69 92 SER A N 1
ATOM 739 C CA . SER A 1 92 ? -11.227 -13.276 6.999 1.00 55.69 92 SER A CA 1
ATOM 740 C C . SER A 1 92 ? -12.754 -13.386 6.899 1.00 55.69 92 SER A C 1
ATOM 742 O O . SER A 1 92 ? -13.448 -12.901 7.793 1.00 55.69 92 SER A O 1
ATOM 744 N N . ALA A 1 93 ? -13.247 -14.034 5.840 1.00 48.00 93 ALA A N 1
ATOM 745 C CA . ALA A 1 93 ? -14.617 -14.514 5.675 1.00 48.00 93 ALA A CA 1
ATOM 746 C C . ALA A 1 93 ? -14.678 -16.010 6.012 1.00 48.00 93 ALA A C 1
ATOM 748 O O . ALA A 1 93 ? -15.716 -16.431 6.565 1.00 48.00 93 ALA A O 1
#